Protein AF-A0AAN8B3P3-F1 (afdb_monomer_lite)

Organism: NCBI:txid159716

pLDDT: mean 83.85, std 11.6, range [32.94, 95.12]

Foldseek 3Di:
DPPQDWDWDFPDQPPVHATWTKTFQDDPRRHDIFTPPDDAQEDQLLHRPPDDPVRVVVDPDHTQEHEDECLACVVVVVVQVVVVPHSCVVSVPPRHHYDYHHADPVDDDDPDQDDPFWDWHHHPVGIDIDGDD

InterPro domains:
  IPR036511 Queuine tRNA-ribosyltransferase-like [G3DSA:3.20.20.105] (2-130)
  IPR036511 Queuine tRNA-ribosyltransferase-like [SSF51713] (6-126)
  IPR050852 Queuine tRNA-ribosyltransferase [PTHR46064] (6-127)

Radius of gyration: 17.08 Å; chains: 1; bounding box: 42×39×41 Å

Secondary structure (DSSP, 8-state):
------EEEEEEEETTTEEEEEEEEESTTS-EEEEES---EE-BTTB-TT--HHHHHT-S---SEEEEEHHHHGGGHHHHHHH-S-HHHHTT--S-EEEEESS-TTSPPPSS-B-SSEEEEE-SS-EEEEE--

Structure (mmCIF, N/CA/C/O backbone):
data_AF-A0AAN8B3P3-F1
#
_entry.id   AF-A0AAN8B3P3-F1
#
loop_
_atom_site.group_PDB
_atom_site.id
_atom_site.type_symbol
_atom_site.label_atom_id
_atom_site.label_alt_id
_atom_site.label_comp_id
_atom_site.label_asym_id
_atom_site.label_entity_id
_atom_site.label_seq_id
_atom_site.pdbx_PDB_ins_code
_atom_site.Cartn_x
_atom_site.Cartn_y
_atom_site.Cartn_z
_atom_site.occupancy
_atom_site.B_iso_or_equiv
_atom_site.auth_seq_id
_atom_site.auth_comp_id
_atom_site.auth_asym_id
_atom_site.auth_atom_id
_atom_site.pdbx_PDB_model_num
ATOM 1 N N . MET A 1 1 ? -6.945 -26.127 1.822 1.00 42.38 1 MET A N 1
ATOM 2 C CA . MET A 1 1 ? -6.658 -24.887 1.068 1.00 42.38 1 MET A CA 1
ATOM 3 C C . MET A 1 1 ? -5.199 -24.917 0.654 1.00 42.38 1 MET A C 1
ATOM 5 O O . MET A 1 1 ? -4.345 -24.967 1.529 1.00 42.38 1 MET A O 1
ATOM 9 N N . ALA A 1 2 ? -4.908 -24.984 -0.647 1.00 45.44 2 ALA A N 1
ATOM 10 C CA . ALA A 1 2 ? -3.536 -24.875 -1.134 1.00 45.44 2 ALA A CA 1
ATOM 11 C C . ALA A 1 2 ? -3.023 -23.474 -0.777 1.00 45.44 2 ALA A C 1
ATOM 13 O O . ALA A 1 2 ? -3.599 -22.483 -1.218 1.00 45.44 2 ALA A O 1
ATOM 14 N N . GLY A 1 3 ? -2.006 -23.382 0.082 1.00 54.06 3 GLY A N 1
ATOM 15 C CA . GLY A 1 3 ? -1.400 -22.097 0.414 1.00 54.06 3 GLY A CA 1
ATOM 16 C C . GLY A 1 3 ? -0.894 -21.443 -0.868 1.00 54.06 3 GLY A C 1
ATOM 17 O O . GLY A 1 3 ? -0.069 -22.038 -1.564 1.00 54.06 3 GLY A O 1
ATOM 18 N N . CYS A 1 4 ? -1.405 -20.253 -1.197 1.00 58.94 4 CYS A N 1
ATOM 19 C CA . CYS A 1 4 ? -0.880 -19.448 -2.296 1.00 58.94 4 CYS A CA 1
ATOM 20 C C . CYS A 1 4 ? 0.577 -19.110 -1.973 1.00 58.94 4 CYS A C 1
ATOM 22 O O . CYS A 1 4 ? 0.864 -18.224 -1.171 1.00 58.94 4 CYS A O 1
ATOM 24 N N . ARG A 1 5 ? 1.511 -19.878 -2.540 1.00 76.12 5 ARG A N 1
ATOM 25 C CA . ARG A 1 5 ? 2.941 -19.626 -2.391 1.00 76.12 5 ARG A CA 1
ATOM 26 C C . ARG A 1 5 ? 3.342 -18.557 -3.396 1.00 76.12 5 ARG A C 1
ATOM 28 O O . ARG A 1 5 ? 3.336 -18.792 -4.600 1.00 76.12 5 ARG A O 1
ATOM 35 N N . MET A 1 6 ? 3.697 -17.395 -2.871 1.00 88.75 6 MET A N 1
ATOM 36 C CA . MET A 1 6 ? 4.274 -16.295 -3.630 1.00 88.75 6 MET A CA 1
ATOM 37 C C . MET A 1 6 ? 5.588 -16.746 -4.283 1.00 88.75 6 MET A C 1
ATOM 39 O O . MET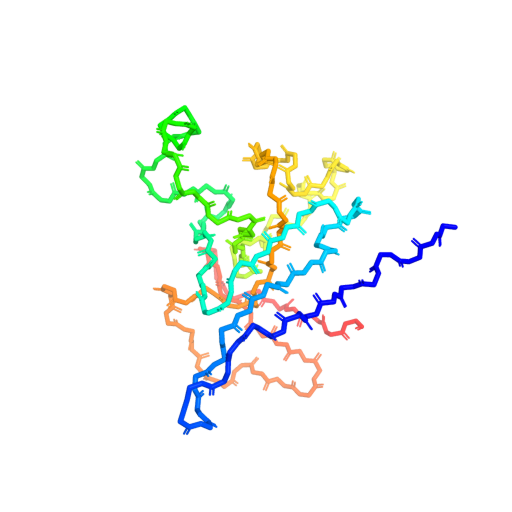 A 1 6 ? 6.438 -17.348 -3.621 1.00 88.75 6 MET A O 1
ATOM 43 N N . LYS A 1 7 ? 5.749 -16.491 -5.586 1.00 92.12 7 LYS A N 1
ATOM 44 C CA . LYS A 1 7 ? 6.900 -16.949 -6.380 1.00 92.12 7 LYS A CA 1
ATOM 45 C C . LYS A 1 7 ? 7.517 -15.777 -7.134 1.00 92.12 7 LYS A C 1
ATOM 47 O O . LYS A 1 7 ? 6.842 -15.131 -7.929 1.00 92.12 7 LYS A O 1
ATOM 52 N N . LEU A 1 8 ? 8.805 -15.528 -6.909 1.00 93.38 8 LEU A N 1
ATOM 53 C CA . LEU A 1 8 ? 9.577 -14.551 -7.673 1.00 93.38 8 LEU A CA 1
ATOM 54 C C . LEU A 1 8 ? 10.269 -15.248 -8.848 1.00 93.38 8 LEU A C 1
ATOM 56 O O . LEU A 1 8 ? 11.090 -16.142 -8.643 1.00 93.38 8 LEU A O 1
ATOM 60 N N . GLU A 1 9 ? 9.954 -14.828 -10.068 1.00 94.50 9 GLU A N 1
ATOM 61 C CA . GLU A 1 9 ? 10.592 -15.299 -11.297 1.00 94.50 9 GLU A CA 1
ATOM 62 C C . GLU A 1 9 ? 11.472 -14.183 -11.858 1.00 94.50 9 GLU A C 1
ATOM 64 O O . GLU A 1 9 ? 10.979 -13.108 -12.186 1.00 94.50 9 GLU A O 1
ATOM 69 N N . LEU A 1 10 ? 12.783 -14.413 -11.940 1.00 93.69 10 LEU A N 1
ATOM 70 C CA . LEU A 1 10 ? 13.729 -13.434 -12.473 1.00 93.69 10 LEU A CA 1
ATOM 71 C C . LEU A 1 10 ? 13.934 -13.671 -13.970 1.00 93.69 10 LEU A C 1
ATOM 73 O O . LEU A 1 10 ? 14.419 -14.725 -14.371 1.00 93.69 10 LEU A O 1
ATOM 77 N N . SER A 1 11 ? 13.604 -12.672 -14.783 1.00 92.25 11 SER A N 1
ATOM 78 C CA . SER A 1 11 ? 13.803 -12.688 -16.235 1.00 92.25 11 SER A CA 1
ATOM 79 C C . SER A 1 11 ? 15.228 -12.296 -16.616 1.00 92.25 11 SER A C 1
ATOM 81 O O . SER A 1 11 ? 15.800 -12.837 -17.561 1.00 92.25 11 SER A O 1
ATOM 83 N N . ARG A 1 12 ? 15.818 -11.327 -15.905 1.00 91.25 12 ARG A N 1
ATOM 84 C CA . ARG A 1 12 ? 17.181 -10.851 -16.170 1.00 91.25 12 ARG A CA 1
ATOM 85 C C . ARG A 1 12 ? 17.817 -10.307 -14.900 1.00 91.25 12 ARG A C 1
ATOM 87 O O . ARG A 1 12 ? 17.183 -9.583 -14.139 1.00 91.25 12 ARG A O 1
ATOM 94 N N . VAL A 1 13 ? 19.104 -10.587 -14.721 1.00 90.69 13 VAL A N 1
ATOM 95 C CA . VAL A 1 13 ? 19.931 -9.936 -13.701 1.00 90.69 13 VAL A CA 1
ATOM 96 C C . VAL A 1 13 ? 20.959 -9.057 -14.410 1.00 90.69 13 VAL A C 1
ATOM 98 O O . VAL A 1 13 ? 21.898 -9.557 -15.023 1.00 90.69 13 VAL A O 1
ATOM 101 N N . ALA A 1 14 ? 20.752 -7.740 -14.393 1.00 84.56 14 ALA A N 1
ATOM 102 C CA . ALA A 1 14 ? 21.614 -6.779 -15.077 1.00 84.56 14 ALA A CA 1
ATOM 103 C C . ALA A 1 14 ? 22.833 -6.436 -14.208 1.00 84.56 14 ALA A C 1
ATOM 105 O O . ALA A 1 14 ? 22.679 -5.946 -13.085 1.00 84.56 14 ALA A O 1
ATOM 106 N N . LEU A 1 15 ? 24.038 -6.690 -14.735 1.00 82.00 15 LEU A N 1
ATOM 107 C CA . LEU A 1 15 ? 25.327 -6.340 -14.111 1.00 82.00 15 LEU A CA 1
ATOM 108 C C . LEU A 1 15 ? 25.477 -6.840 -12.657 1.00 82.00 15 LEU A C 1
ATOM 110 O O . LEU A 1 15 ? 26.153 -6.213 -11.847 1.00 82.00 15 LEU A O 1
ATOM 114 N N . GLY A 1 16 ? 24.788 -7.930 -12.300 1.00 78.25 16 GLY A N 1
ATOM 115 C CA . GLY A 1 16 ? 24.763 -8.475 -10.937 1.00 78.25 16 GLY A CA 1
ATOM 116 C C . GLY A 1 16 ? 24.047 -7.610 -9.886 1.00 78.25 16 GLY A C 1
ATOM 117 O O . GLY A 1 16 ? 24.062 -7.975 -8.715 1.00 78.25 16 GLY A O 1
ATOM 118 N N . LYS A 1 17 ? 23.422 -6.484 -10.267 1.00 84.12 17 LYS A N 1
ATOM 119 C CA . LYS A 1 17 ? 22.826 -5.508 -9.329 1.00 84.12 17 LYS A CA 1
ATOM 120 C C . LYS A 1 17 ? 21.326 -5.290 -9.534 1.00 84.12 17 LYS A C 1
ATOM 122 O O . LYS A 1 17 ? 20.583 -5.199 -8.562 1.00 84.12 17 LYS A O 1
ATOM 127 N N . GLY A 1 18 ? 20.866 -5.215 -10.783 1.00 88.44 18 GLY A N 1
ATOM 128 C CA . GLY A 1 18 ? 19.448 -5.027 -11.10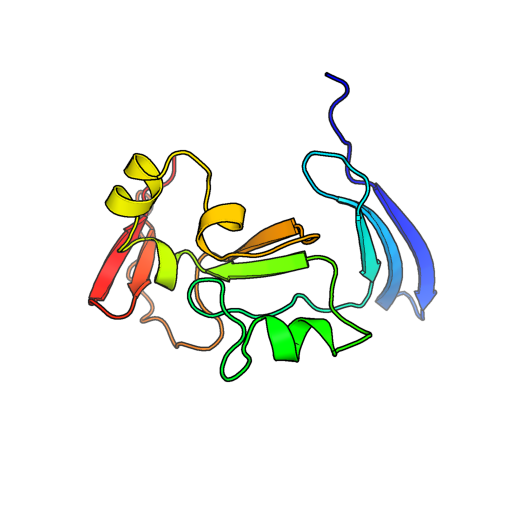3 1.00 88.44 18 GLY A CA 1
ATOM 129 C C . GLY A 1 18 ? 18.740 -6.365 -11.290 1.00 88.44 18 GLY A C 1
ATOM 130 O O . GLY A 1 18 ? 19.196 -7.181 -12.086 1.00 88.44 18 GLY A O 1
ATOM 131 N N . ARG A 1 19 ? 17.623 -6.593 -10.593 1.00 92.75 19 ARG A N 1
ATOM 132 C CA . ARG A 1 19 ? 16.792 -7.798 -10.747 1.00 92.75 19 ARG A CA 1
ATOM 133 C C . ARG A 1 19 ? 15.507 -7.441 -11.482 1.00 92.75 19 ARG A C 1
ATOM 135 O O . ARG A 1 19 ? 14.645 -6.794 -10.900 1.00 92.75 19 ARG A O 1
ATOM 142 N N . LEU A 1 20 ? 15.408 -7.865 -12.738 1.00 94.31 20 LEU A N 1
ATOM 143 C CA . LEU A 1 20 ? 14.199 -7.762 -13.545 1.00 94.31 20 LEU A CA 1
ATOM 144 C C . LEU A 1 20 ? 13.429 -9.078 -13.454 1.00 94.31 20 LEU A C 1
ATOM 146 O O . LEU A 1 20 ? 14.004 -10.141 -13.705 1.00 94.31 20 LEU A O 1
ATOM 150 N N . GLY A 1 21 ? 12.148 -9.025 -13.117 1.00 94.25 21 GLY A N 1
ATOM 151 C CA . GLY A 1 21 ? 11.336 -10.218 -12.933 1.00 94.25 21 GLY A CA 1
ATOM 152 C C . GLY A 1 21 ? 9.877 -9.927 -12.622 1.00 94.25 21 GLY A C 1
ATOM 153 O O . GLY A 1 21 ? 9.432 -8.783 -12.660 1.00 94.25 21 GLY A O 1
ATOM 154 N N . VAL A 1 22 ? 9.142 -10.985 -12.296 1.00 95.12 22 VAL A N 1
ATOM 155 C CA . VAL A 1 22 ? 7.722 -10.933 -11.953 1.00 95.12 22 VAL A CA 1
ATOM 156 C C . VAL A 1 22 ? 7.480 -11.725 -10.678 1.00 95.12 22 VAL A C 1
ATOM 158 O O . VAL A 1 22 ? 7.905 -12.872 -10.529 1.00 95.12 22 VAL A O 1
ATOM 161 N N . LEU A 1 23 ? 6.777 -11.101 -9.750 1.00 93.81 23 LEU A N 1
ATOM 162 C CA . LEU A 1 23 ? 6.348 -11.668 -8.489 1.00 93.81 23 LEU A CA 1
ATOM 163 C C . LEU A 1 23 ? 4.907 -12.153 -8.638 1.00 93.81 23 LEU A C 1
ATOM 165 O O . LEU A 1 23 ? 3.986 -11.345 -8.696 1.00 93.81 23 LEU A O 1
ATOM 169 N N . LYS A 1 24 ? 4.717 -13.466 -8.755 1.00 92.62 24 LYS A N 1
ATOM 170 C CA . LYS A 1 24 ? 3.421 -14.121 -8.992 1.00 92.62 24 LYS A CA 1
ATOM 171 C C . LYS A 1 24 ? 2.832 -14.675 -7.698 1.00 92.62 24 LYS A C 1
ATOM 173 O O . LYS A 1 24 ? 3.556 -14.923 -6.730 1.00 92.62 24 LYS A O 1
ATOM 178 N N . GLY A 1 25 ? 1.528 -14.947 -7.710 1.00 89.06 25 GLY A N 1
ATOM 179 C CA . GLY A 1 25 ? 0.850 -15.570 -6.574 1.00 89.06 25 GLY A CA 1
ATOM 180 C C . GLY A 1 25 ? 0.494 -14.579 -5.468 1.00 89.06 25 GLY A C 1
ATOM 181 O O . GLY A 1 25 ? 0.465 -14.969 -4.303 1.00 89.06 25 GLY A O 1
ATOM 182 N N . LEU A 1 26 ? 0.273 -13.304 -5.805 1.00 88.19 26 LEU A N 1
ATOM 183 C CA . LEU A 1 26 ? -0.084 -12.270 -4.836 1.00 88.19 26 LEU A CA 1
ATOM 184 C C . LEU A 1 26 ? -1.571 -12.335 -4.461 1.00 88.19 26 LEU A C 1
ATOM 186 O O . LEU A 1 26 ? -2.440 -12.602 -5.295 1.00 88.19 26 LEU A O 1
ATOM 190 N N . GLY A 1 27 ? -1.855 -12.012 -3.198 1.00 83.56 27 GLY A N 1
ATOM 191 C CA . GLY A 1 27 ? -3.209 -11.909 -2.658 1.00 83.56 27 GLY A CA 1
ATOM 192 C C . GLY A 1 27 ? -3.797 -13.244 -2.200 1.00 83.56 27 GLY A C 1
ATOM 193 O O . GLY A 1 27 ? -3.222 -14.311 -2.401 1.00 83.56 27 GLY A O 1
ATOM 194 N N . LYS A 1 28 ? -4.981 -13.185 -1.577 1.00 79.12 28 LYS A N 1
ATOM 195 C CA . LYS A 1 28 ? -5.666 -14.373 -1.031 1.00 79.12 28 LYS A CA 1
ATOM 196 C C . LYS A 1 28 ? -6.029 -15.402 -2.112 1.00 79.12 28 LYS A C 1
ATOM 198 O O . LYS A 1 28 ? -6.064 -16.592 -1.822 1.00 79.12 28 LYS A O 1
ATOM 203 N N . THR A 1 29 ? -6.294 -14.941 -3.337 1.00 80.50 29 THR A N 1
ATOM 204 C CA . THR A 1 29 ? -6.627 -15.787 -4.495 1.00 80.50 29 THR A CA 1
ATOM 205 C C . THR A 1 29 ? -5.405 -16.162 -5.340 1.00 80.50 29 THR A C 1
ATOM 207 O O . THR A 1 29 ? -5.525 -17.008 -6.220 1.00 80.50 29 THR A O 1
ATOM 210 N N . GLY A 1 30 ? -4.237 -15.548 -5.100 1.00 82.19 30 GLY A N 1
ATOM 211 C CA . GLY A 1 30 ? -2.998 -15.813 -5.840 1.00 82.19 30 GLY A CA 1
ATOM 212 C C . GLY A 1 30 ? -3.007 -15.368 -7.308 1.00 82.19 30 GLY A C 1
ATOM 213 O O . GLY A 1 30 ? -2.121 -15.756 -8.066 1.00 82.19 30 GLY A O 1
ATOM 214 N N . GLN A 1 31 ? -4.003 -14.590 -7.732 1.00 84.50 31 GLN A N 1
ATOM 215 C CA . GLN A 1 31 ? -4.203 -14.222 -9.139 1.00 84.50 31 GLN A CA 1
ATOM 216 C C . GLN A 1 31 ? -3.399 -12.991 -9.570 1.00 84.50 31 GLN A C 1
ATOM 218 O O . GLN A 1 31 ? -3.227 -12.769 -10.764 1.00 84.50 31 GLN A O 1
ATOM 223 N N . LEU A 1 32 ? -2.911 -12.193 -8.618 1.00 89.31 32 LEU A N 1
ATOM 224 C CA . LEU A 1 32 ? -2.214 -10.946 -8.914 1.00 89.31 32 LEU A CA 1
ATOM 225 C C . LEU A 1 32 ? -0.707 -11.177 -9.083 1.00 89.31 32 LEU A C 1
ATOM 227 O O . LEU A 1 32 ? -0.112 -12.087 -8.489 1.00 89.31 32 LEU A O 1
ATOM 231 N N . SER A 1 33 ? -0.087 -10.325 -9.896 1.00 91.75 33 SER A N 1
ATOM 232 C CA . SER A 1 33 ? 1.352 -1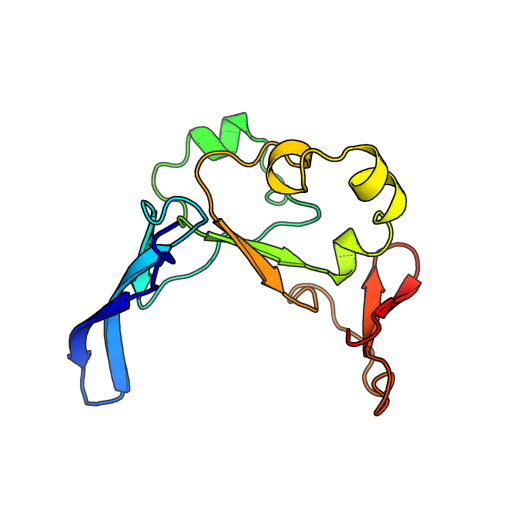0.319 -10.141 1.00 91.75 33 SER A CA 1
ATOM 233 C C . SER A 1 33 ? 1.913 -8.905 -10.107 1.00 91.75 33 SER A C 1
ATOM 235 O O . SER A 1 33 ? 1.234 -7.974 -10.521 1.00 91.75 33 SER A O 1
ATOM 237 N N . LEU A 1 34 ? 3.153 -8.752 -9.651 1.00 92.62 34 LEU A N 1
ATOM 238 C CA . LEU A 1 34 ? 3.855 -7.470 -9.593 1.00 92.62 34 LEU A CA 1
ATOM 239 C C . LEU A 1 34 ? 5.174 -7.560 -10.362 1.00 92.62 34 LEU A C 1
ATOM 241 O O . LEU A 1 34 ? 5.979 -8.458 -10.113 1.00 92.62 34 LEU A O 1
ATOM 245 N N . GLU A 1 35 ? 5.411 -6.628 -11.278 1.00 92.88 35 GLU A N 1
ATOM 246 C CA . GLU A 1 35 ? 6.693 -6.509 -11.973 1.00 92.88 35 GLU A CA 1
ATOM 247 C C . GLU A 1 35 ? 7.766 -5.909 -11.055 1.00 92.88 35 GLU A C 1
ATOM 249 O O . GLU A 1 35 ? 7.499 -5.029 -10.235 1.00 92.88 35 GLU A O 1
ATOM 254 N N . VAL A 1 36 ? 8.996 -6.409 -11.175 1.00 92.75 36 VAL A N 1
ATOM 255 C CA . VAL A 1 36 ? 10.156 -5.975 -10.388 1.00 92.75 36 VAL A CA 1
ATOM 256 C C . VAL A 1 36 ? 11.273 -5.581 -11.359 1.00 92.75 36 VAL A C 1
ATOM 258 O O . VAL A 1 36 ? 11.586 -6.393 -12.227 1.00 92.75 36 VAL A O 1
ATOM 261 N N . PRO A 1 37 ? 11.915 -4.403 -11.223 1.00 91.94 37 PRO A N 1
ATOM 262 C CA . PRO A 1 37 ? 11.638 -3.363 -10.231 1.00 91.94 37 PRO A CA 1
ATOM 263 C C . PRO A 1 37 ? 10.293 -2.669 -10.489 1.00 91.94 37 PRO A C 1
ATOM 265 O O . PRO A 1 37 ? 9.940 -2.397 -11.629 1.00 91.94 37 PRO A O 1
ATOM 268 N N . GLY A 1 38 ? 9.571 -2.367 -9.413 1.00 90.88 38 GLY A N 1
ATOM 269 C CA . GLY A 1 38 ? 8.269 -1.708 -9.454 1.00 90.88 38 GLY A CA 1
ATOM 270 C C . GLY A 1 38 ? 8.004 -0.942 -8.160 1.00 90.88 38 GLY A C 1
ATOM 271 O O . GLY A 1 38 ? 8.783 -1.032 -7.207 1.00 90.88 38 GLY A O 1
ATOM 272 N N . CYS A 1 39 ? 6.915 -0.180 -8.131 1.00 92.38 39 CYS A N 1
ATOM 273 C CA . CYS A 1 39 ? 6.457 0.561 -6.958 1.00 92.38 39 CYS A CA 1
ATOM 274 C C . CYS A 1 39 ? 5.094 0.050 -6.478 1.00 92.38 39 CYS A C 1
ATOM 276 O O . CYS A 1 39 ? 4.422 -0.720 -7.163 1.00 92.38 39 CYS A O 1
ATOM 278 N N . LEU A 1 40 ? 4.709 0.475 -5.277 1.00 93.81 40 LEU A N 1
ATOM 279 C CA . LEU A 1 40 ? 3.390 0.227 -4.702 1.00 93.81 40 LEU A CA 1
ATOM 280 C C . LEU A 1 40 ? 2.560 1.507 -4.814 1.00 93.81 40 LEU A C 1
ATOM 282 O O . LEU A 1 40 ? 3.113 2.609 -4.780 1.00 93.81 40 LEU A O 1
ATOM 286 N N . LEU A 1 41 ? 1.239 1.375 -4.918 1.00 92.56 41 LEU A N 1
ATOM 287 C CA . LEU A 1 41 ? 0.347 2.531 -4.918 1.00 92.56 41 LEU A CA 1
ATOM 288 C C . LEU A 1 41 ? 0.273 3.115 -3.502 1.00 92.56 41 LEU A C 1
ATOM 290 O O . LEU A 1 41 ? -0.251 2.462 -2.603 1.00 92.56 41 LEU A O 1
ATOM 294 N N . HIS A 1 42 ? 0.801 4.319 -3.296 1.00 92.25 42 HIS A N 1
ATOM 295 C CA . HIS A 1 42 ? 0.755 4.992 -1.998 1.00 92.25 42 HIS A CA 1
ATOM 296 C C . HIS A 1 42 ? -0.658 5.502 -1.691 1.00 92.25 42 HIS A C 1
ATOM 298 O O . HIS A 1 42 ? -1.303 6.115 -2.545 1.00 92.25 42 HIS A O 1
ATOM 304 N N . THR A 1 43 ? -1.125 5.268 -0.464 1.00 91.25 43 THR A N 1
ATOM 305 C CA . THR A 1 43 ? -2.416 5.767 0.015 1.00 91.25 43 THR A CA 1
ATOM 306 C C . THR A 1 43 ? -2.315 6.330 1.423 1.00 91.25 43 THR A C 1
ATOM 308 O O . THR A 1 43 ? -1.534 5.850 2.245 1.00 91.25 43 THR A O 1
ATOM 311 N N . HIS A 1 44 ? -3.172 7.307 1.700 1.00 88.56 44 HIS A N 1
ATOM 312 C CA . HIS A 1 44 ? -3.432 7.830 3.031 1.00 88.56 44 HIS A CA 1
ATOM 313 C C . HIS A 1 44 ? -4.848 7.400 3.441 1.00 88.56 44 HIS A C 1
ATOM 315 O O . HIS A 1 44 ? -5.816 7.680 2.729 1.00 88.56 44 HIS A O 1
ATOM 321 N N . LEU A 1 45 ? -4.972 6.651 4.545 1.00 85.38 45 LEU A N 1
ATOM 322 C CA . LEU A 1 45 ? -6.240 6.052 5.001 1.00 85.38 45 LEU A CA 1
ATOM 323 C C . LEU A 1 45 ? -6.987 5.245 3.914 1.00 85.38 45 LEU A C 1
ATOM 325 O O . LEU A 1 45 ? -8.211 5.211 3.873 1.00 85.38 45 LEU A O 1
ATOM 329 N N . GLY A 1 46 ? -6.252 4.580 3.016 1.00 85.75 46 GLY A N 1
ATOM 330 C CA . GLY A 1 46 ? -6.839 3.765 1.946 1.00 85.75 46 GLY A CA 1
ATOM 331 C C . GLY A 1 46 ? -7.328 4.551 0.725 1.00 85.75 46 GLY A C 1
ATOM 332 O O . GLY A 1 46 ? -7.846 3.950 -0.211 1.00 85.75 46 GLY A O 1
ATOM 333 N N . THR A 1 47 ? -7.111 5.867 0.689 1.00 89.75 47 THR A N 1
ATOM 334 C CA . THR A 1 47 ? -7.388 6.711 -0.483 1.00 89.75 47 THR A CA 1
ATOM 335 C C . THR A 1 47 ? -6.094 7.220 -1.100 1.00 89.75 47 THR A C 1
ATOM 337 O O . THR A 1 47 ? -5.125 7.512 -0.394 1.00 89.75 47 THR A O 1
ATOM 340 N N . VAL A 1 48 ? -6.047 7.308 -2.430 1.00 91.06 48 VAL A N 1
ATOM 341 C CA . VAL A 1 48 ? -4.909 7.941 -3.103 1.00 91.06 48 VAL A CA 1
ATOM 342 C C . VAL A 1 48 ? -5.035 9.452 -2.896 1.00 91.06 48 VAL A C 1
ATOM 344 O O . VAL A 1 48 ? -6.085 10.008 -3.226 1.00 91.06 48 VAL A O 1
ATOM 347 N N . PRO A 1 49 ? -4.012 10.133 -2.348 1.00 90.12 49 PRO A N 1
ATOM 348 C CA . PRO A 1 49 ? -4.103 11.559 -2.063 1.00 90.12 49 PRO A CA 1
ATOM 349 C C . PRO A 1 49 ? -4.555 12.356 -3.290 1.00 90.12 49 PRO A C 1
ATOM 351 O O . PRO A 1 49 ? -3.996 12.211 -4.375 1.00 90.12 49 PRO A O 1
ATOM 354 N N . HIS A 1 50 ? -5.571 13.201 -3.099 1.00 91.00 50 HIS A N 1
ATOM 355 C CA . HIS A 1 50 ? -6.152 14.082 -4.122 1.00 91.00 50 HIS A CA 1
ATOM 356 C C . HIS A 1 50 ? -6.871 13.395 -5.293 1.00 91.00 50 HIS A C 1
ATOM 358 O O . HIS A 1 50 ? -7.313 14.092 -6.207 1.00 91.00 50 HIS A O 1
ATOM 364 N N . LEU A 1 51 ? -7.033 12.070 -5.282 1.00 89.62 51 LEU A N 1
ATOM 365 C CA . LEU A 1 51 ? -7.727 11.339 -6.340 1.00 89.62 51 LEU A CA 1
ATOM 366 C C . LEU A 1 51 ? -8.965 10.631 -5.789 1.00 89.62 51 LEU A C 1
ATOM 368 O O . LEU A 1 51 ? -8.899 9.884 -4.814 1.00 89.62 51 LEU A O 1
ATOM 372 N N . THR A 1 52 ? -10.104 10.843 -6.449 1.00 89.44 52 THR A N 1
ATOM 373 C CA . THR A 1 52 ? -11.312 10.047 -6.205 1.00 89.44 52 THR A CA 1
ATOM 374 C C . THR A 1 52 ? -11.163 8.658 -6.825 1.00 89.44 52 THR A C 1
ATOM 376 O O . THR A 1 52 ? -10.371 8.473 -7.751 1.00 89.44 52 THR A O 1
ATOM 379 N N . GLN A 1 53 ? -11.952 7.685 -6.359 1.00 85.81 53 GLN A N 1
ATOM 380 C CA . GLN A 1 53 ? -11.951 6.327 -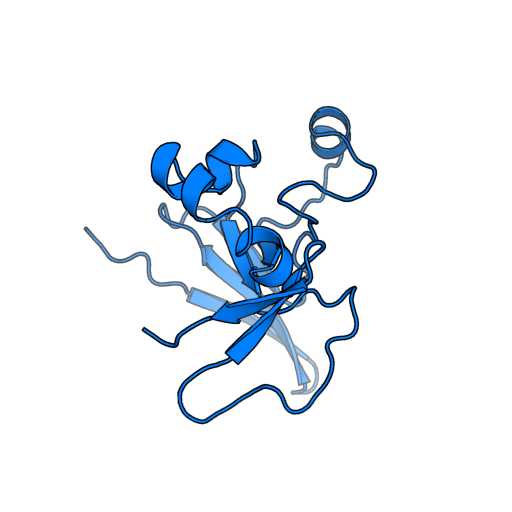6.924 1.00 85.81 53 GLN A CA 1
ATOM 381 C C . GLN A 1 53 ? -12.305 6.326 -8.419 1.00 85.81 53 GLN A C 1
ATOM 383 O O . GLN A 1 53 ? -11.669 5.623 -9.201 1.00 85.81 53 GLN A O 1
ATOM 388 N N . ASP A 1 54 ? -13.238 7.189 -8.835 1.00 88.00 54 ASP A N 1
ATOM 389 C CA . ASP A 1 54 ? -13.597 7.346 -10.247 1.00 88.00 54 ASP A CA 1
ATOM 390 C C . ASP A 1 54 ? -12.398 7.820 -11.067 1.00 88.00 54 ASP A C 1
ATOM 392 O O . ASP A 1 54 ? -12.083 7.232 -12.098 1.00 88.00 54 ASP A O 1
ATOM 396 N N . THR A 1 55 ? -11.665 8.824 -10.576 1.00 89.50 55 THR A N 1
ATOM 397 C CA . THR A 1 55 ? -10.475 9.341 -11.266 1.00 89.50 55 THR A CA 1
ATOM 398 C C . THR A 1 55 ? -9.372 8.288 -11.301 1.00 89.50 55 THR A C 1
ATOM 400 O O . THR A 1 55 ? -8.736 8.093 -12.335 1.00 89.50 55 THR A O 1
ATOM 403 N N . LEU A 1 56 ? -9.178 7.558 -10.201 1.00 87.81 56 LEU A N 1
ATOM 404 C CA . LEU A 1 56 ? -8.210 6.469 -10.110 1.00 87.81 56 LEU A CA 1
ATOM 405 C C . LEU A 1 56 ? -8.511 5.366 -11.136 1.00 87.81 56 LEU A C 1
ATOM 407 O O . LEU A 1 56 ? -7.589 4.891 -11.793 1.00 87.81 56 LEU A O 1
ATOM 411 N N . SER A 1 57 ? -9.786 5.025 -11.346 1.00 85.25 57 SER A N 1
ATOM 412 C CA . SER A 1 57 ? -10.205 4.013 -12.327 1.00 85.25 57 SER A CA 1
ATOM 413 C C . SER A 1 57 ? -9.901 4.390 -13.784 1.00 85.25 57 SER A C 1
ATOM 415 O O . SER A 1 57 ? -9.767 3.510 -14.632 1.00 85.25 57 SER A O 1
ATOM 417 N N . THR A 1 58 ? -9.737 5.686 -14.080 1.00 88.75 58 THR A N 1
ATOM 418 C CA . THR A 1 58 ? -9.347 6.152 -15.423 1.00 88.75 58 THR A CA 1
ATOM 419 C C . THR A 1 58 ? -7.857 5.962 -15.721 1.00 88.75 58 THR A C 1
ATOM 421 O O . THR A 1 58 ? -7.448 6.039 -16.881 1.00 88.75 58 THR A O 1
ATOM 424 N N . LEU A 1 59 ? -7.030 5.700 -14.701 1.00 87.31 59 LEU A N 1
ATOM 425 C CA . LEU A 1 59 ? -5.594 5.493 -14.865 1.00 87.31 59 LEU A CA 1
ATOM 426 C C . LEU A 1 59 ? -5.316 4.051 -15.308 1.00 87.31 59 LEU A C 1
ATOM 428 O O . LEU A 1 59 ? -5.573 3.094 -14.586 1.00 87.31 59 LEU A O 1
ATOM 432 N N . SER A 1 60 ? -4.732 3.889 -16.496 1.00 77.81 60 SER A N 1
ATOM 433 C CA . SER A 1 60 ? -4.485 2.576 -17.114 1.00 77.81 60 SER A CA 1
ATOM 434 C C . SER A 1 60 ? -3.330 1.783 -16.495 1.00 77.81 60 SER A C 1
ATOM 436 O O . SER A 1 60 ? -3.194 0.588 -16.742 1.00 77.81 60 SER A O 1
ATOM 438 N N . THR A 1 61 ? -2.462 2.439 -15.729 1.00 83.50 61 THR A N 1
ATOM 439 C CA . THR A 1 61 ? -1.237 1.849 -15.173 1.00 83.50 61 THR A CA 1
ATOM 440 C C . THR A 1 61 ? -1.184 2.081 -13.674 1.00 83.50 61 THR A C 1
ATOM 442 O O . THR A 1 61 ? -0.558 3.031 -13.205 1.00 83.50 61 THR A O 1
ATOM 445 N N . LEU A 1 62 ? -1.850 1.201 -12.927 1.00 87.62 62 LEU A N 1
ATO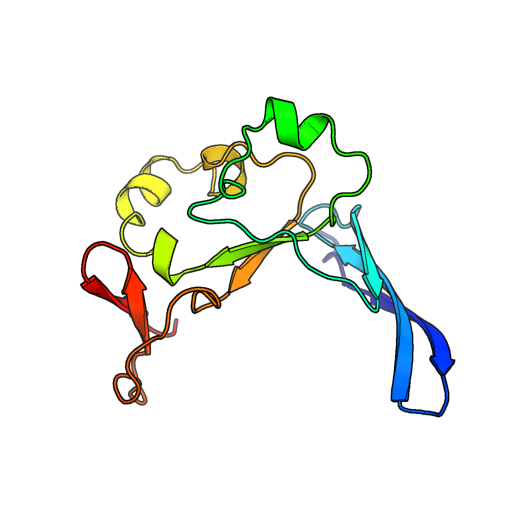M 446 C CA . LEU A 1 62 ? -1.797 1.167 -11.470 1.00 87.62 62 LEU A CA 1
ATOM 447 C C . LEU A 1 62 ? -1.073 -0.091 -10.978 1.00 87.62 62 LEU A C 1
ATOM 449 O O . LEU A 1 62 ? -1.279 -1.175 -11.530 1.00 87.62 62 LEU A O 1
ATOM 453 N N . PRO A 1 63 ? -0.244 0.020 -9.927 1.00 90.44 63 PRO A N 1
ATOM 454 C CA . PRO A 1 63 ? 0.341 -1.143 -9.279 1.00 90.44 63 PRO A CA 1
ATOM 455 C C . PRO A 1 63 ? -0.730 -2.089 -8.726 1.00 90.44 63 PRO A C 1
ATOM 457 O O . PRO A 1 63 ? -1.686 -1.652 -8.092 1.00 90.44 63 PRO A O 1
ATOM 460 N N . SER A 1 64 ? -0.519 -3.400 -8.863 1.00 90.00 64 SER A N 1
ATOM 461 C CA . SER A 1 64 ? -1.412 -4.433 -8.302 1.00 90.00 64 SER A CA 1
ATOM 462 C C . SER A 1 64 ? -1.357 -4.549 -6.772 1.00 90.00 64 SER A C 1
ATOM 464 O O . SER A 1 64 ? -2.054 -5.377 -6.179 1.00 90.00 64 SER A O 1
ATOM 466 N N . VAL A 1 65 ? -0.481 -3.770 -6.134 1.00 92.50 65 VAL A N 1
ATOM 467 C CA . VAL A 1 65 ? -0.291 -3.735 -4.688 1.00 92.50 65 VAL A CA 1
ATOM 468 C C . VAL A 1 65 ? -0.383 -2.293 -4.209 1.00 92.50 65 VAL A C 1
ATOM 470 O O . VAL A 1 65 ? 0.344 -1.414 -4.678 1.00 92.50 65 VAL A O 1
ATOM 473 N N . THR A 1 66 ? -1.252 -2.070 -3.234 1.00 93.62 66 THR A N 1
ATOM 474 C CA . THR A 1 66 ? -1.496 -0.781 -2.598 1.00 93.62 66 THR A CA 1
ATOM 475 C C . THR A 1 66 ? -0.872 -0.764 -1.213 1.00 93.62 66 THR A C 1
ATOM 477 O O . THR A 1 66 ? -1.135 -1.640 -0.389 1.00 93.62 66 THR A O 1
ATOM 480 N N . GLN A 1 67 ? -0.043 0.240 -0.955 1.00 94.38 67 GLN A N 1
ATOM 481 C CA . GLN A 1 67 ? 0.530 0.494 0.352 1.00 94.38 67 GLN A CA 1
ATOM 482 C C . GLN A 1 67 ? -0.466 1.263 1.219 1.00 94.38 67 GLN A C 1
ATOM 484 O O . GLN A 1 67 ? -0.931 2.340 0.846 1.00 94.38 67 GLN A O 1
ATOM 489 N N . ILE A 1 68 ? -0.714 0.720 2.402 1.00 93.81 68 ILE A N 1
ATOM 490 C CA . ILE A 1 68 ? -1.393 1.368 3.523 1.00 93.81 68 ILE A CA 1
ATOM 491 C C . ILE A 1 68 ? -0.417 1.448 4.699 1.00 93.81 68 ILE A C 1
ATOM 493 O O . ILE A 1 68 ? 0.606 0.761 4.698 1.00 93.81 68 ILE A O 1
ATOM 497 N N . THR A 1 69 ? -0.708 2.273 5.698 1.00 91.62 69 THR A N 1
ATOM 498 C CA . THR A 1 69 ? 0.197 2.506 6.830 1.00 91.62 69 THR A CA 1
ATOM 499 C C . THR A 1 69 ? -0.534 2.265 8.143 1.00 91.62 69 THR A C 1
ATOM 501 O O . THR A 1 69 ? -1.661 2.729 8.326 1.00 91.62 69 THR A O 1
ATOM 504 N N . LEU A 1 70 ? 0.098 1.543 9.070 1.00 90.06 70 LEU A N 1
ATOM 505 C CA . LEU A 1 70 ? -0.478 1.303 10.391 1.00 90.06 70 LEU A CA 1
ATOM 506 C C . LEU A 1 70 ? -0.602 2.611 11.177 1.00 90.06 70 LEU A C 1
ATOM 508 O O . LEU A 1 70 ? -1.617 2.806 11.828 1.00 90.06 70 LEU A O 1
ATOM 512 N N . SER A 1 71 ? 0.357 3.531 11.019 1.00 86.56 71 SER A N 1
ATOM 513 C CA . SER A 1 71 ? 0.284 4.922 11.496 1.00 86.56 71 SER A CA 1
ATOM 514 C C . SER A 1 71 ? -1.081 5.583 11.315 1.00 86.56 71 SER A C 1
ATOM 516 O O . SER A 1 71 ? -1.571 6.227 12.231 1.00 86.56 71 SER A O 1
ATOM 518 N N . ASN A 1 72 ? -1.709 5.407 10.152 1.00 85.56 72 ASN A N 1
ATOM 519 C CA . ASN A 1 72 ? -2.973 6.077 9.859 1.00 85.56 72 ASN A CA 1
ATOM 520 C C . ASN A 1 72 ? -4.176 5.225 10.308 1.00 85.56 72 ASN A C 1
ATOM 522 O O . ASN A 1 72 ? -5.253 5.741 10.586 1.00 85.56 72 ASN A O 1
ATOM 526 N N . ILE A 1 73 ? -4.007 3.905 10.383 1.00 89.44 73 ILE A N 1
ATOM 527 C CA . ILE A 1 73 ? -5.099 2.954 10.617 1.00 89.44 73 ILE A CA 1
ATOM 528 C C . ILE A 1 73 ? -5.283 2.624 12.104 1.00 89.44 73 ILE A C 1
ATOM 530 O O . ILE A 1 73 ? -6.403 2.311 12.502 1.00 89.44 73 ILE A O 1
ATOM 534 N N . ALA A 1 74 ? -4.223 2.700 12.913 1.00 88.25 74 ALA A N 1
ATOM 535 C CA . ALA A 1 74 ? -4.223 2.302 14.324 1.00 88.25 74 ALA A CA 1
ATOM 536 C C . ALA A 1 74 ? -5.322 3.008 15.136 1.00 88.25 74 ALA A C 1
ATOM 538 O O . ALA A 1 74 ? -6.103 2.337 15.806 1.00 88.25 74 ALA A O 1
ATOM 539 N N . GLU A 1 75 ? -5.474 4.322 14.947 1.00 86.12 75 GLU A N 1
ATOM 540 C CA . GLU A 1 75 ? -6.491 5.147 15.621 1.00 86.12 75 GLU A CA 1
ATOM 541 C C . GLU A 1 75 ? -7.936 4.692 15.326 1.00 86.12 75 GLU A C 1
ATOM 543 O O . GLU A 1 75 ? -8.862 4.999 16.072 1.00 86.12 75 GLU A O 1
ATOM 548 N N . HIS A 1 76 ? -8.149 3.942 14.240 1.00 88.19 76 HIS A N 1
ATOM 549 C CA . HIS A 1 76 ? -9.464 3.519 13.755 1.00 88.19 76 HIS A CA 1
ATOM 550 C C . HIS A 1 76 ? -9.722 2.017 13.960 1.00 88.19 76 HIS A C 1
ATOM 552 O O . HIS A 1 76 ? -10.630 1.459 13.334 1.00 88.19 76 HIS A O 1
ATOM 558 N N . GLN A 1 77 ? -8.938 1.347 14.814 1.00 88.44 77 GLN A N 1
ATOM 559 C CA . GLN A 1 77 ? -9.045 -0.096 15.042 1.00 88.44 77 GLN A CA 1
ATOM 560 C C . GLN A 1 77 ? -10.464 -0.522 15.449 1.00 88.44 77 GLN A C 1
ATOM 562 O O . GLN A 1 77 ? -11.017 -1.424 14.823 1.00 88.44 77 GLN A O 1
ATOM 567 N N . GLU A 1 78 ? -11.083 0.154 16.422 1.00 89.50 78 GLU A N 1
ATOM 568 C CA . GLU A 1 78 ? -12.423 -0.202 16.924 1.00 89.50 78 GLU A CA 1
ATOM 569 C C . GLU A 1 78 ? -13.491 -0.161 15.816 1.00 89.50 78 GLU A C 1
ATOM 571 O O . GLU A 1 78 ? -14.333 -1.052 15.699 1.00 89.50 78 GLU A O 1
ATOM 576 N N . VAL A 1 79 ? -13.419 0.844 14.937 1.00 91.75 79 VAL A N 1
ATOM 577 C CA . VAL A 1 79 ? -14.350 1.005 13.809 1.00 91.75 79 VAL A CA 1
ATOM 578 C C . VAL A 1 79 ? -14.171 -0.121 12.790 1.00 91.75 79 VAL A C 1
ATOM 580 O O . VAL A 1 79 ? -15.148 -0.657 12.261 1.00 91.75 79 VAL A O 1
ATOM 583 N N . LEU A 1 80 ? -12.923 -0.499 12.510 1.00 90.31 80 LEU A N 1
ATOM 584 C CA . LEU A 1 80 ? -12.608 -1.570 11.566 1.00 90.31 80 LEU A CA 1
ATOM 585 C C . LEU A 1 80 ? -12.974 -2.953 12.112 1.00 90.31 80 LEU A C 1
ATOM 587 O O . LEU A 1 80 ? -13.411 -3.814 11.339 1.00 90.31 80 LEU A O 1
ATOM 591 N N . GLU A 1 81 ? -12.826 -3.157 13.420 1.00 90.88 81 GLU A N 1
ATOM 592 C CA . GLU A 1 81 ? -13.265 -4.367 14.113 1.00 90.88 81 GLU A CA 1
ATOM 593 C C . GLU A 1 81 ? -14.786 -4.515 14.085 1.00 90.88 81 GLU A C 1
ATOM 595 O O . GLU A 1 81 ? -15.274 -5.622 13.846 1.00 90.88 81 GLU A O 1
ATOM 600 N N . GLU A 1 82 ? -15.543 -3.423 14.236 1.00 93.12 82 GLU A N 1
ATOM 601 C CA . GLU A 1 82 ? -17.004 -3.477 14.137 1.00 93.12 82 GLU A CA 1
ATOM 602 C C . GLU A 1 82 ? -17.486 -3.671 12.690 1.00 93.12 82 GLU A C 1
ATOM 604 O O . GLU A 1 82 ? -18.460 -4.390 12.456 1.00 93.12 82 GLU A O 1
ATOM 609 N N . PHE A 1 83 ? -16.773 -3.116 11.702 1.00 93.06 83 PHE A N 1
ATOM 610 C CA . PHE A 1 83 ? -17.104 -3.275 10.281 1.00 93.06 83 PHE A CA 1
ATOM 611 C C . PHE A 1 83 ? -16.981 -4.728 9.783 1.00 93.06 83 PHE A C 1
ATOM 613 O O . PHE A 1 83 ? -17.724 -5.123 8.886 1.00 93.06 83 PHE A O 1
ATOM 620 N N . LYS A 1 84 ? -16.066 -5.537 10.350 1.00 90.69 84 LYS A N 1
ATOM 621 C CA . LYS A 1 84 ? -15.885 -7.005 10.140 1.00 90.69 84 LYS A CA 1
ATOM 622 C C . LYS A 1 84 ? -15.561 -7.475 8.716 1.00 90.69 84 LYS A C 1
ATOM 624 O O . LYS A 1 84 ? -15.128 -8.608 8.513 1.00 90.69 84 LYS A O 1
ATOM 629 N N . ASP A 1 85 ? -15.694 -6.600 7.732 1.00 87.75 85 ASP A N 1
ATOM 630 C CA . ASP A 1 85 ? -15.522 -6.893 6.313 1.00 87.75 85 ASP A CA 1
ATOM 631 C C . ASP A 1 85 ? -14.091 -6.614 5.803 1.00 87.75 85 ASP A C 1
ATOM 633 O O . ASP A 1 85 ? -13.722 -6.950 4.670 1.00 87.75 85 ASP A O 1
ATOM 637 N N . GLY A 1 86 ? -13.250 -6.059 6.680 1.00 87.12 86 GLY A N 1
ATOM 638 C CA . GLY A 1 86 ? -11.835 -5.792 6.455 1.00 87.12 86 GLY A CA 1
ATOM 639 C C . GLY A 1 86 ? -11.549 -4.478 5.724 1.00 87.12 86 GLY A C 1
ATOM 640 O O . GLY A 1 86 ? -12.380 -3.924 5.003 1.00 87.12 86 GLY A O 1
ATOM 641 N N . PHE A 1 87 ? -10.310 -4.001 5.874 1.00 89.94 87 PHE A N 1
ATOM 642 C CA . PHE A 1 87 ? -9.895 -2.669 5.417 1.00 89.94 87 PHE A CA 1
ATOM 643 C C . PHE A 1 87 ? -10.049 -2.445 3.905 1.00 89.94 87 PHE A C 1
ATOM 645 O O . PHE A 1 87 ? -10.411 -1.362 3.464 1.00 89.94 87 PHE A O 1
ATOM 652 N N . ARG A 1 88 ? -9.820 -3.483 3.088 1.00 89.19 88 ARG A N 1
ATOM 653 C CA . ARG A 1 88 ? -9.952 -3.391 1.624 1.00 89.19 88 ARG A CA 1
ATOM 654 C C . ARG A 1 88 ? -11.359 -2.960 1.202 1.00 89.19 88 ARG A C 1
ATOM 656 O O . ARG A 1 88 ? -11.494 -2.099 0.342 1.00 89.19 88 ARG A O 1
ATOM 663 N N . LYS A 1 89 ? -12.387 -3.563 1.811 1.00 89.56 89 LYS A N 1
ATOM 664 C CA . LYS A 1 89 ? -13.789 -3.207 1.558 1.00 89.56 89 LYS A CA 1
ATOM 665 C C . LYS A 1 89 ? -14.123 -1.843 2.155 1.00 89.56 89 LYS A C 1
ATOM 667 O O . LYS A 1 89 ? -14.789 -1.060 1.494 1.00 89.56 89 LYS A O 1
ATOM 672 N N . PHE A 1 90 ? -13.617 -1.558 3.355 1.00 90.94 90 PHE A N 1
ATOM 673 C CA . PHE A 1 90 ? -13.824 -0.277 4.031 1.00 90.94 90 PHE A CA 1
ATOM 674 C C . PHE A 1 90 ? -13.337 0.911 3.186 1.00 90.94 90 PHE A C 1
ATOM 676 O O . PHE A 1 90 ? -14.057 1.886 3.012 1.00 90.94 90 PHE A O 1
ATOM 683 N N . ALA A 1 91 ? -12.146 0.797 2.593 1.00 88.75 91 ALA A N 1
ATOM 684 C CA . ALA A 1 91 ? -11.545 1.838 1.761 1.00 88.75 91 ALA A CA 1
ATOM 685 C C . ALA A 1 91 ? -12.040 1.853 0.297 1.00 88.75 91 ALA A C 1
ATOM 687 O O . ALA A 1 91 ? -11.563 2.660 -0.501 1.00 88.75 91 ALA A O 1
ATOM 688 N N . GLY A 1 92 ? -12.948 0.946 -0.092 1.00 87.62 92 GLY A N 1
ATOM 689 C CA . GLY A 1 92 ? -13.407 0.823 -1.482 1.00 87.62 92 GLY A CA 1
ATOM 690 C C . GLY A 1 92 ? -12.296 0.432 -2.466 1.00 87.62 92 GLY A C 1
ATOM 691 O O . GLY A 1 92 ? -12.342 0.797 -3.638 1.00 87.62 92 GLY A O 1
ATOM 692 N N . LEU A 1 93 ? -11.263 -0.277 -1.998 1.00 86.75 93 LEU A N 1
ATOM 693 C CA . LEU A 1 93 ? -10.123 -0.674 -2.821 1.00 86.75 93 LEU A CA 1
ATOM 694 C C . LEU A 1 93 ? -10.424 -1.996 -3.533 1.00 86.75 93 LEU A C 1
ATOM 696 O O . LEU A 1 93 ? -10.382 -3.077 -2.939 1.00 86.75 93 LEU A O 1
ATOM 700 N N . HIS A 1 94 ? -10.702 -1.923 -4.830 1.00 81.81 94 HIS A N 1
ATOM 701 C CA . HIS A 1 94 ? -10.959 -3.092 -5.669 1.00 81.81 94 HIS A CA 1
ATOM 702 C C . HIS A 1 94 ? -9.676 -3.565 -6.368 1.00 81.81 94 HIS A C 1
ATOM 704 O O . HIS A 1 94 ? -8.701 -2.834 -6.485 1.00 81.81 94 HIS A O 1
ATOM 710 N N . ASP A 1 95 ? -9.638 -4.850 -6.715 1.00 81.75 95 ASP A N 1
ATOM 711 C CA . ASP A 1 95 ? -8.599 -5.527 -7.514 1.00 81.75 95 ASP A CA 1
ATOM 712 C C . ASP A 1 95 ? -7.118 -5.320 -7.137 1.00 81.75 95 ASP A C 1
ATOM 714 O O . ASP A 1 95 ? -6.221 -5.616 -7.917 1.00 81.75 95 ASP A O 1
ATOM 718 N N . THR A 1 96 ? -6.852 -4.917 -5.893 1.00 88.19 96 THR A N 1
ATOM 719 C CA . THR A 1 96 ? -5.496 -4.748 -5.348 1.00 88.19 96 THR A CA 1
ATOM 720 C C . THR A 1 96 ? -5.222 -5.624 -4.122 1.00 88.19 96 THR A C 1
ATOM 722 O O . THR A 1 96 ? -6.141 -5.994 -3.374 1.00 88.19 96 THR A O 1
ATOM 725 N N . VAL A 1 97 ? -3.943 -5.935 -3.891 1.00 91.31 97 VAL A N 1
ATOM 726 C CA . VAL A 1 97 ? -3.434 -6.485 -2.624 1.00 91.31 97 VAL A CA 1
ATOM 727 C C . VAL A 1 97 ? -2.994 -5.350 -1.709 1.00 91.31 97 VAL A C 1
ATOM 729 O O . VAL A 1 97 ? -2.332 -4.418 -2.145 1.00 91.31 97 VAL A O 1
ATOM 732 N N . LEU A 1 98 ? -3.297 -5.458 -0.419 1.00 92.25 98 LEU A N 1
ATOM 733 C CA . LEU A 1 98 ? -2.836 -4.491 0.572 1.00 92.25 98 LEU A CA 1
ATOM 734 C C . LEU A 1 98 ? -1.473 -4.898 1.136 1.00 92.25 98 LEU A C 1
ATOM 736 O O . LEU A 1 98 ? -1.300 -6.023 1.608 1.00 92.25 98 LEU A O 1
ATOM 740 N N . TYR A 1 99 ? -0.533 -3.962 1.125 1.00 92.56 99 TYR A N 1
ATOM 741 C CA . TYR A 1 99 ? 0.712 -4.020 1.878 1.00 92.56 99 TYR A CA 1
ATOM 742 C C . TYR A 1 99 ? 0.631 -3.008 3.023 1.00 92.56 99 TYR A C 1
ATOM 744 O O . TYR A 1 99 ? 0.550 -1.808 2.776 1.00 92.56 99 TYR A O 1
ATOM 752 N N . CYS A 1 100 ? 0.628 -3.486 4.268 1.00 91.94 100 CYS A N 1
ATOM 753 C CA . CYS A 1 100 ? 0.612 -2.620 5.443 1.00 91.94 100 CYS A CA 1
ATOM 754 C C . CYS A 1 100 ? 2.046 -2.316 5.885 1.00 91.94 100 CYS A C 1
ATOM 756 O O . CYS A 1 100 ? 2.738 -3.185 6.417 1.00 91.94 100 CYS A O 1
ATOM 758 N N . ALA A 1 101 ? 2.495 -1.090 5.630 1.00 91.25 101 ALA A N 1
ATOM 759 C CA . ALA A 1 101 ? 3.722 -0.549 6.187 1.00 91.25 101 ALA A CA 1
ATOM 760 C C . ALA A 1 101 ? 3.485 -0.115 7.638 1.00 91.25 101 ALA A C 1
ATOM 762 O O . ALA A 1 101 ? 2.397 0.331 7.992 1.00 91.25 101 ALA A O 1
ATOM 763 N N . LEU A 1 102 ? 4.510 -0.204 8.480 1.00 88.81 102 LEU A N 1
ATOM 764 C CA . LEU A 1 102 ? 4.387 0.206 9.878 1.00 88.81 102 LEU A CA 1
ATOM 765 C C . LEU A 1 102 ? 4.220 1.728 10.012 1.00 88.81 102 LEU A C 1
ATOM 767 O O . LEU A 1 102 ? 3.310 2.203 10.684 1.00 88.81 102 LEU A O 1
ATOM 771 N N . HIS A 1 103 ? 5.075 2.475 9.316 1.00 87.62 103 HIS A N 1
ATOM 772 C CA . HIS A 1 103 ? 5.099 3.934 9.327 1.00 87.62 103 HIS A CA 1
ATOM 773 C C . HIS A 1 103 ? 4.725 4.493 7.960 1.00 87.62 103 HIS A C 1
ATOM 775 O O . HIS A 1 103 ? 4.943 3.849 6.927 1.00 87.62 103 HIS A O 1
ATOM 781 N N . ASP A 1 104 ? 4.187 5.706 7.963 1.00 86.38 104 ASP A N 1
ATOM 782 C CA . ASP A 1 104 ? 3.966 6.460 6.740 1.00 86.38 104 ASP A CA 1
ATOM 783 C C . ASP A 1 104 ? 5.283 7.095 6.260 1.00 86.38 104 ASP A C 1
ATOM 785 O O . ASP A 1 104 ? 5.892 7.865 6.999 1.00 86.38 104 ASP A O 1
ATOM 789 N N . PRO A 1 105 ? 5.768 6.779 5.042 1.00 85.56 105 PRO A N 1
ATOM 790 C CA . PRO A 1 105 ? 6.991 7.382 4.517 1.00 85.56 105 PRO A CA 1
ATOM 791 C C . PRO A 1 105 ? 6.867 8.895 4.286 1.00 85.56 105 PRO A C 1
ATOM 793 O O . PRO A 1 105 ? 7.893 9.566 4.172 1.00 85.56 105 PRO A O 1
ATOM 796 N N . ALA A 1 106 ? 5.647 9.431 4.186 1.00 84.31 106 ALA A N 1
ATOM 797 C CA . ALA A 1 106 ? 5.413 10.856 3.988 1.00 84.31 106 ALA A CA 1
ATOM 798 C C . ALA A 1 106 ? 5.503 11.670 5.292 1.00 84.31 106 ALA A C 1
ATOM 800 O O . ALA A 1 106 ? 5.630 12.894 5.221 1.00 84.31 106 ALA A O 1
ATOM 801 N N . THR A 1 107 ? 5.470 11.028 6.471 1.00 79.19 107 THR A N 1
ATOM 802 C CA . THR A 1 107 ? 5.508 11.718 7.768 1.00 79.19 107 THR A CA 1
ATOM 803 C C . THR A 1 107 ? 6.746 11.331 8.591 1.00 79.19 107 THR A C 1
ATOM 805 O O . THR A 1 107 ? 7.004 10.153 8.851 1.00 79.19 107 THR A O 1
ATOM 808 N N . PRO A 1 108 ? 7.564 12.308 9.029 1.00 71.81 108 PRO A N 1
ATOM 809 C CA . PRO A 1 108 ? 8.718 12.015 9.866 1.00 71.81 108 PRO A CA 1
ATOM 810 C C . PRO A 1 108 ? 8.257 11.558 11.255 1.00 71.81 108 PRO A C 1
ATOM 812 O O . PRO A 1 108 ? 7.548 12.275 11.957 1.00 71.81 108 PRO A O 1
ATOM 815 N N . CYS A 1 109 ? 8.690 10.367 11.665 1.00 68.56 109 CYS A N 1
ATOM 816 C CA . CYS A 1 109 ? 8.406 9.826 12.991 1.00 68.56 109 CYS A CA 1
ATOM 817 C C . CYS A 1 109 ? 9.530 10.192 13.983 1.00 68.56 109 CYS A C 1
ATOM 819 O O . CYS A 1 109 ? 10.705 9.959 13.676 1.00 68.56 109 CYS A O 1
ATOM 821 N N . PRO A 1 110 ? 9.208 10.710 15.184 1.00 75.69 110 PRO A N 1
ATOM 822 C CA . PRO A 1 110 ? 10.174 10.885 16.264 1.00 75.69 110 PRO A CA 1
ATOM 823 C C . PRO A 1 110 ? 10.893 9.572 16.605 1.00 75.69 110 PRO A C 1
ATOM 825 O O . PRO A 1 110 ? 10.263 8.540 16.849 1.00 75.69 110 PRO A O 1
ATOM 828 N N . THR A 1 111 ? 12.224 9.602 16.649 1.00 71.56 111 THR A N 1
ATOM 829 C CA . THR A 1 111 ? 13.052 8.439 17.000 1.00 71.56 111 THR A CA 1
ATOM 830 C C . THR A 1 111 ? 13.139 8.247 18.517 1.00 71.56 111 THR A C 1
ATOM 832 O O . THR A 1 111 ? 13.209 9.229 19.249 1.00 71.56 111 THR A O 1
ATOM 835 N N . GLY A 1 112 ? 13.226 6.997 18.994 1.00 74.31 112 GLY A N 1
ATOM 836 C CA . GLY A 1 112 ? 13.476 6.682 20.415 1.00 74.31 112 GLY A CA 1
ATOM 837 C C . GLY A 1 112 ? 12.277 6.140 21.202 1.00 74.31 112 GLY A C 1
ATOM 838 O O . GLY A 1 112 ? 12.396 5.902 22.400 1.00 74.31 112 GLY A O 1
ATOM 839 N N . HIS A 1 113 ? 11.143 5.893 20.539 1.00 72.12 113 HIS A N 1
ATOM 840 C CA . HIS A 1 113 ? 9.918 5.354 21.154 1.00 72.12 113 HIS A CA 1
ATOM 841 C C . HIS A 1 113 ? 9.693 3.854 20.889 1.00 72.12 113 HIS A C 1
ATOM 843 O O . HIS A 1 113 ? 8.578 3.347 21.036 1.00 72.12 113 HIS A O 1
ATOM 849 N N . THR A 1 114 ? 10.753 3.150 20.493 1.00 75.94 114 THR A N 1
ATOM 850 C CA . THR A 1 114 ? 10.771 1.697 20.293 1.00 75.94 114 THR A CA 1
ATOM 851 C C . THR A 1 114 ? 11.404 1.056 21.518 1.00 75.94 114 THR A C 1
ATOM 853 O O . THR A 1 114 ? 12.540 1.371 21.874 1.00 75.94 114 THR A O 1
ATOM 856 N N . THR A 1 115 ? 10.681 0.151 22.164 1.00 79.25 115 THR A N 1
ATOM 857 C CA . THR A 1 115 ? 11.205 -0.667 23.262 1.00 79.25 115 THR A CA 1
ATOM 858 C C . THR A 1 115 ? 11.264 -2.129 22.829 1.00 79.25 115 THR A C 1
ATOM 860 O O . THR A 1 115 ? 10.723 -2.496 21.792 1.00 79.25 115 THR A O 1
ATOM 863 N N . ASN A 1 116 ? 11.865 -2.999 23.646 1.00 77.44 116 ASN A N 1
ATOM 864 C CA . ASN A 1 116 ? 11.848 -4.447 23.388 1.00 77.44 116 ASN A CA 1
ATOM 865 C C . ASN A 1 116 ? 10.432 -5.051 23.368 1.00 77.44 116 ASN A C 1
ATOM 867 O O . ASN A 1 116 ? 10.281 -6.193 22.950 1.00 77.44 116 ASN A O 1
ATOM 871 N N . LYS A 1 117 ? 9.423 -4.328 23.874 1.00 76.69 117 LYS A N 1
ATOM 872 C CA . LYS A 1 117 ? 8.041 -4.809 23.984 1.00 76.69 117 LYS A CA 1
ATOM 873 C C . LYS A 1 117 ? 7.095 -4.135 22.999 1.00 76.69 117 LYS A C 1
ATOM 875 O O . LYS A 1 117 ? 6.111 -4.735 22.622 1.00 76.69 117 LYS A O 1
ATOM 880 N N . THR A 1 118 ? 7.360 -2.892 22.607 1.00 78.00 118 THR A N 1
ATOM 881 C CA . THR A 1 118 ? 6.384 -2.080 21.873 1.00 78.00 118 THR A CA 1
ATOM 882 C C . THR A 1 118 ? 7.048 -1.183 20.846 1.00 78.00 118 THR A C 1
ATOM 884 O O . THR A 1 118 ? 8.164 -0.690 21.054 1.00 78.00 118 THR A O 1
ATOM 887 N N . VAL A 1 119 ? 6.324 -0.918 19.760 1.00 81.56 119 VAL A N 1
ATOM 888 C CA . VAL A 1 119 ? 6.701 0.075 18.754 1.00 81.56 119 VAL A CA 1
ATOM 889 C C . VAL A 1 119 ? 5.612 1.134 18.686 1.00 81.56 119 VAL A C 1
ATOM 891 O O . VAL A 1 119 ? 4.436 0.814 18.554 1.00 81.56 119 VAL A O 1
ATOM 894 N N . SER A 1 120 ? 5.991 2.404 18.800 1.00 80.31 120 SER A N 1
ATOM 895 C CA . SER A 1 120 ? 5.024 3.501 18.717 1.00 80.31 120 SER A CA 1
ATOM 896 C C . SER A 1 120 ? 4.854 3.944 17.265 1.00 80.31 120 SER A C 1
ATOM 898 O O . SER A 1 120 ? 5.847 4.172 16.570 1.00 80.31 120 SER A O 1
ATOM 900 N N . VAL A 1 121 ? 3.613 4.074 16.812 1.00 81.25 121 VAL A N 1
ATOM 901 C CA . VAL A 1 121 ? 3.234 4.649 15.520 1.00 81.25 121 VAL A CA 1
ATOM 902 C C . VAL A 1 121 ? 2.588 6.011 15.752 1.00 81.25 121 VAL A C 1
ATOM 904 O O . VAL A 1 121 ? 1.998 6.255 16.795 1.00 81.25 121 VAL A O 1
ATOM 907 N N . TRP A 1 122 ? 2.745 6.923 14.801 1.00 76.19 122 TRP A N 1
ATOM 908 C CA . TRP A 1 122 ? 2.216 8.282 14.910 1.00 76.19 122 TRP A CA 1
ATOM 909 C C . TRP A 1 122 ? 1.144 8.481 13.850 1.00 76.19 122 TRP A C 1
ATOM 911 O O . TRP A 1 122 ? 1.430 8.262 12.668 1.00 76.19 122 TRP A O 1
ATOM 921 N N . GLY A 1 123 ? -0.051 8.863 14.289 1.00 71.00 123 GLY A N 1
ATOM 922 C CA . GLY A 1 123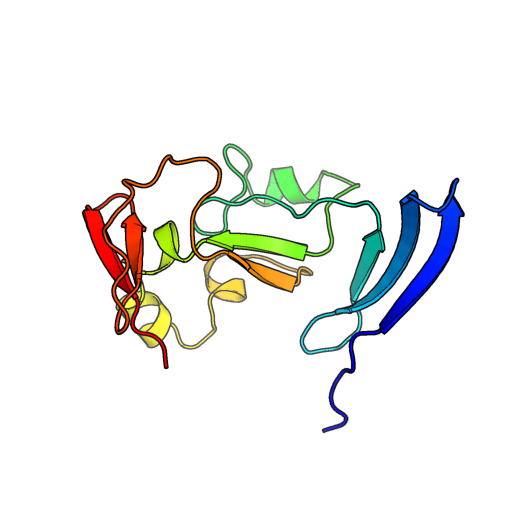 ? -1.183 9.235 13.450 1.00 71.00 123 GLY A CA 1
ATOM 923 C C . GLY A 1 123 ? -1.559 10.706 13.636 1.00 71.00 123 GLY A C 1
ATOM 924 O O . GLY A 1 123 ? -0.815 11.498 14.223 1.00 71.00 123 GLY A O 1
ATOM 925 N N . SER A 1 124 ? -2.715 11.092 13.100 1.00 69.50 124 SER A N 1
ATOM 926 C CA . SER A 1 124 ? -3.233 12.462 13.194 1.00 69.50 124 SER A CA 1
ATOM 927 C C . SER A 1 124 ? -3.622 12.881 14.615 1.00 69.50 124 SER A C 1
ATOM 929 O O . SER A 1 124 ? -3.561 14.070 14.935 1.00 69.50 124 SER A O 1
ATOM 931 N N . GLY A 1 125 ? -4.024 11.929 15.455 1.00 64.81 125 GLY A N 1
ATOM 932 C CA . GLY A 1 125 ? -4.434 12.124 16.843 1.00 64.81 125 GLY A CA 1
ATOM 933 C C . GLY A 1 125 ? -3.291 12.039 17.859 1.00 64.81 125 GLY A C 1
ATOM 934 O O . GLY A 1 125 ? -3.463 12.487 18.994 1.00 64.81 125 GLY A O 1
ATOM 935 N N . GLY A 1 126 ? -2.117 11.526 17.475 1.00 68.19 126 GLY A N 1
ATOM 936 C CA . GLY A 1 126 ? -0.935 11.456 18.340 1.00 68.19 126 GLY A CA 1
ATOM 937 C C . GLY A 1 126 ? -0.132 10.161 18.190 1.00 68.19 126 GLY A C 1
ATOM 938 O O . GLY A 1 126 ? -0.109 9.549 17.126 1.00 68.19 126 GLY A O 1
ATOM 939 N N . ALA A 1 127 ? 0.586 9.773 19.250 1.00 64.56 127 ALA A N 1
ATOM 940 C CA . ALA A 1 127 ? 1.315 8.504 19.305 1.00 64.56 127 ALA A CA 1
ATOM 941 C C . ALA A 1 127 ? 0.420 7.369 19.803 1.00 64.56 127 ALA A C 1
ATOM 943 O O . ALA A 1 127 ? 0.025 7.363 20.971 1.00 64.56 127 ALA A O 1
ATOM 944 N N . ASP A 1 128 ? 0.251 6.358 18.962 1.00 61.41 128 ASP A N 1
ATOM 945 C CA . ASP A 1 128 ? -0.350 5.077 19.303 1.00 61.41 128 ASP A CA 1
ATOM 946 C C . ASP A 1 128 ? 0.722 4.009 19.520 1.00 61.41 128 ASP A C 1
ATOM 948 O O . ASP A 1 128 ? 1.792 4.011 18.908 1.00 61.41 128 ASP A O 1
ATOM 952 N N . ARG A 1 129 ? 0.453 3.067 20.425 1.00 61.00 129 ARG A N 1
ATOM 953 C CA . ARG A 1 129 ? 1.358 1.944 20.698 1.00 61.00 129 ARG A CA 1
ATOM 954 C C . ARG A 1 129 ? 0.887 0.711 19.942 1.00 61.00 129 ARG A C 1
ATOM 956 O O . ARG A 1 129 ? -0.188 0.201 20.227 1.00 61.00 129 ARG A O 1
ATOM 963 N N . ALA A 1 130 ? 1.728 0.198 19.052 1.00 60.34 130 ALA A N 1
ATOM 964 C CA . ALA A 1 130 ? 1.571 -1.130 18.484 1.00 60.34 130 ALA A CA 1
ATOM 965 C C . ALA A 1 130 ? 2.345 -2.142 19.348 1.00 60.34 130 ALA A C 1
ATOM 967 O O . ALA A 1 130 ? 3.554 -1.996 19.569 1.00 60.34 130 ALA A O 1
ATOM 968 N N . ASP A 1 131 ? 1.641 -3.152 19.859 1.00 54.62 131 ASP A N 1
ATOM 969 C CA . ASP A 1 131 ? 2.252 -4.303 20.529 1.00 54.62 131 ASP A CA 1
ATOM 970 C C . ASP A 1 131 ? 2.605 -5.386 19.497 1.00 54.62 131 ASP A C 1
ATOM 972 O O . ASP A 1 131 ? 1.899 -5.570 18.500 1.00 54.62 131 ASP A O 1
ATOM 976 N N . GLY A 1 132 ? 3.726 -6.073 19.707 1.00 46.84 132 GLY A N 1
ATOM 977 C CA . GLY A 1 132 ? 4.174 -7.162 18.842 1.00 46.84 132 GLY A CA 1
ATOM 978 C C . GLY A 1 132 ? 3.516 -8.472 19.262 1.00 46.84 132 GLY A C 1
ATOM 979 O O . GLY A 1 132 ? 3.991 -9.105 20.200 1.00 46.84 132 GLY A O 1
ATOM 980 N N . GLY A 1 133 ? 2.430 -8.851 18.585 1.00 32.94 133 GLY A N 1
ATOM 981 C CA . GLY A 1 133 ? 1.760 -10.148 18.765 1.00 32.94 133 GLY A CA 1
ATOM 982 C C . GLY A 1 133 ? 2.566 -11.339 18.258 1.00 32.94 133 GLY A C 1
ATOM 983 O O . GLY A 1 133 ? 3.252 -11.195 17.219 1.00 32.94 133 GLY A O 1
#

Sequence (133 aa):
MAGCRMKLELSRVALGKGRLGVLKGLGKTGQLSLEVPGCLLHTHLGTVPHLTQDTLSTLSTLPSVTQITLSNIAEHQEVLEEFKDGFRKFAGLHDTVLYCALHDPATPCPTGHTTNKTVSVWGSGGADRADGG